Protein AF-A0A957FW37-F1 (afdb_monomer_lite)

Sequence (171 aa):
MKTARKPKNLFLFFSVTLPLLWLIRLSNSARNYPEANYPVYSGAFAAEPEVPVNNLTVASYNIRYAQQIETAIAELQMLLAHEGLDILLLQEMTEPGAEQIARALDFNYVYFPAAVEPRHNQDFGNAVLSRWPISDSQKLILPHKSLNSRMIRIATRATLAVDSRAIVVYS

Foldseek 3Di:
DDDDDDDPDPDPDPDPPVVVVVVVLVLQAWAFDPDWPPDKDWDQQADDDPDADPDAAEEEDECQLLPCLVVVLVVVVVCCVPVNHFKYKYAFYFRVSQVSSLNSNSWIKMDDFGTQGNPVRTGGAIMMTGNFDKDPWIWAWDPDADPRRSTTHTKIWIWGCRPPDTDIDID

Radius of gyration: 24.16 Å; chains: 1; bounding box: 41×32×104 Å

Structure (mmCIF, N/CA/C/O backbone):
data_AF-A0A957FW37-F1
#
_entry.id   AF-A0A957FW37-F1
#
loop_
_atom_site.group_PDB
_atom_site.id
_atom_site.type_symbol
_atom_site.label_atom_id
_atom_site.label_alt_id
_atom_site.label_comp_id
_atom_site.label_asym_id
_atom_site.label_entity_id
_atom_site.label_seq_id
_atom_site.pdbx_PDB_ins_code
_atom_site.Cartn_x
_atom_site.Cartn_y
_atom_site.Cartn_z
_atom_site.occupancy
_atom_site.B_iso_or_equiv
_atom_site.auth_seq_id
_atom_site.auth_comp_id
_atom_site.auth_asym_id
_atom_site.auth_atom_id
_atom_site.pdbx_PDB_model_num
ATOM 1 N N . MET A 1 1 ? 21.070 0.799 -82.429 1.00 46.38 1 MET A N 1
ATOM 2 C CA . MET A 1 1 ? 22.076 1.042 -81.371 1.00 46.38 1 MET A CA 1
ATOM 3 C C . MET A 1 1 ? 21.319 1.285 -80.066 1.00 46.38 1 MET A C 1
ATOM 5 O O . MET A 1 1 ? 20.559 2.238 -79.994 1.00 46.38 1 MET A O 1
ATOM 9 N N . LYS A 1 2 ? 21.374 0.328 -79.129 1.00 48.47 2 LYS A N 1
ATOM 10 C CA . LYS A 1 2 ? 20.580 0.277 -77.884 1.00 48.47 2 LYS A CA 1
ATOM 11 C C . LYS A 1 2 ? 21.263 1.079 -76.773 1.00 48.47 2 LYS A C 1
ATOM 13 O O . LYS A 1 2 ? 22.430 0.818 -76.511 1.00 48.47 2 LYS A O 1
ATOM 18 N N . THR A 1 3 ? 20.516 1.886 -76.024 1.00 46.28 3 THR A N 1
ATOM 19 C CA . THR A 1 3 ? 20.885 2.271 -74.649 1.00 46.28 3 THR A CA 1
ATOM 20 C C . THR A 1 3 ? 19.635 2.322 -73.767 1.00 46.28 3 THR A C 1
ATOM 22 O O . THR A 1 3 ? 18.912 3.309 -73.702 1.00 46.28 3 THR A O 1
ATOM 25 N N . ALA A 1 4 ? 19.363 1.203 -73.089 1.00 49.78 4 ALA A N 1
ATOM 26 C CA . ALA A 1 4 ? 18.329 1.089 -72.067 1.00 49.78 4 ALA A CA 1
ATOM 27 C C . ALA A 1 4 ? 18.835 1.680 -70.740 1.00 49.78 4 ALA A C 1
ATOM 29 O O . ALA A 1 4 ? 19.879 1.275 -70.223 1.00 49.78 4 ALA A O 1
ATOM 30 N N . ARG A 1 5 ? 18.091 2.635 -70.175 1.00 50.50 5 ARG A N 1
ATOM 31 C CA . ARG A 1 5 ? 18.361 3.244 -68.865 1.00 50.50 5 ARG A CA 1
ATOM 32 C C . ARG A 1 5 ? 17.780 2.331 -67.775 1.00 50.50 5 ARG A C 1
ATOM 34 O O . ARG A 1 5 ? 16.565 2.217 -67.655 1.00 50.50 5 ARG A O 1
ATOM 41 N N . LYS A 1 6 ? 18.632 1.660 -66.991 1.00 53.09 6 LYS A N 1
ATOM 42 C CA . LYS A 1 6 ? 18.208 0.931 -65.778 1.00 53.09 6 LYS A CA 1
ATOM 43 C C . LYS A 1 6 ? 17.749 1.934 -64.705 1.00 53.09 6 LYS A C 1
ATOM 45 O O . LYS A 1 6 ? 18.521 2.853 -64.417 1.00 53.09 6 LYS A O 1
ATOM 50 N N . PRO A 1 7 ? 16.586 1.754 -64.053 1.00 48.00 7 PRO A N 1
ATOM 51 C CA . PRO A 1 7 ? 16.293 2.476 -62.823 1.00 48.00 7 PRO A CA 1
ATOM 52 C C . PRO A 1 7 ? 17.191 1.933 -61.703 1.00 48.00 7 PRO A C 1
ATOM 54 O O . PRO A 1 7 ? 17.192 0.738 -61.407 1.00 48.00 7 PRO A O 1
ATOM 57 N N . LYS A 1 8 ? 18.004 2.813 -61.111 1.00 54.00 8 LYS A N 1
ATOM 58 C CA . LYS A 1 8 ? 18.796 2.514 -59.915 1.00 54.00 8 LYS A CA 1
ATOM 59 C C . LYS A 1 8 ? 17.899 2.701 -58.688 1.00 54.00 8 LYS A C 1
ATOM 61 O O . LYS A 1 8 ? 17.453 3.807 -58.423 1.00 54.00 8 LYS A O 1
ATOM 66 N N . ASN A 1 9 ? 17.687 1.604 -57.966 1.00 50.44 9 ASN A N 1
ATOM 67 C CA . ASN A 1 9 ? 17.493 1.533 -56.516 1.00 50.44 9 ASN A CA 1
ATOM 68 C C . ASN A 1 9 ? 16.408 2.445 -55.908 1.00 50.44 9 ASN A C 1
ATOM 70 O O . ASN A 1 9 ? 16.723 3.472 -55.318 1.00 50.44 9 ASN A O 1
ATOM 74 N N . LEU A 1 10 ? 15.145 2.002 -55.942 1.00 47.81 10 LEU A N 1
ATOM 75 C CA . LEU A 1 10 ? 14.058 2.559 -55.112 1.00 47.81 10 LEU A CA 1
ATOM 76 C C . LEU A 1 10 ? 13.596 1.590 -53.999 1.00 47.81 10 LEU A C 1
ATOM 78 O O . LEU A 1 10 ? 12.519 1.739 -53.442 1.00 47.81 10 LEU A O 1
ATOM 82 N N . PHE A 1 11 ? 14.402 0.583 -53.649 1.00 47.56 11 PHE A N 1
ATOM 83 C CA . PHE A 1 11 ? 14.025 -0.462 -52.6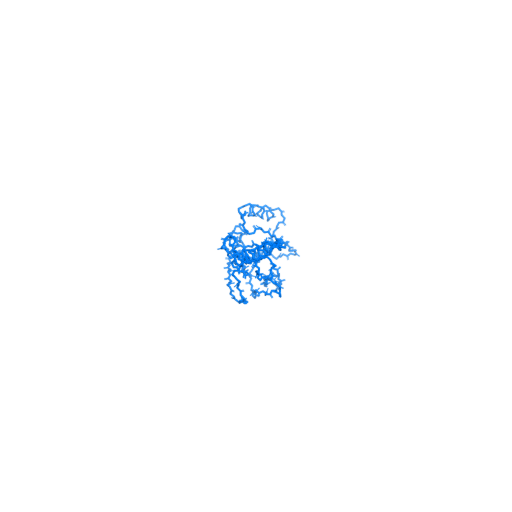82 1.00 47.56 11 PHE A CA 1
ATOM 84 C C . PHE A 1 11 ? 14.950 -0.539 -51.461 1.00 47.56 11 PHE A C 1
ATOM 86 O O . PHE A 1 11 ? 15.235 -1.621 -50.961 1.00 47.56 11 PHE A O 1
ATOM 93 N N . LEU A 1 12 ? 15.440 0.599 -50.959 1.00 48.03 12 LEU A N 1
ATOM 94 C CA . LEU A 1 12 ? 16.330 0.593 -49.791 1.00 48.03 12 LEU A CA 1
ATOM 95 C C . LEU A 1 12 ? 16.028 1.687 -48.757 1.00 48.03 12 LEU A C 1
ATOM 97 O O . LEU A 1 12 ? 16.941 2.273 -48.195 1.00 48.03 12 LEU A O 1
ATOM 101 N N . PHE A 1 13 ? 14.750 1.968 -48.487 1.00 42.50 13 PHE A N 1
ATOM 102 C CA . PHE A 1 13 ? 14.368 2.856 -47.374 1.00 42.50 13 PHE A CA 1
ATOM 103 C C . PHE A 1 13 ? 13.407 2.237 -46.348 1.00 42.50 13 PHE A C 1
ATOM 105 O O . PHE A 1 13 ? 13.068 2.894 -45.370 1.00 42.50 13 PHE A O 1
ATOM 112 N N . PHE A 1 14 ? 13.023 0.964 -46.495 1.00 46.47 14 PHE A N 1
ATOM 113 C CA . PHE A 1 14 ? 12.082 0.311 -45.571 1.00 46.47 14 PHE A CA 1
ATOM 114 C C . PHE A 1 14 ? 12.701 -0.693 -44.583 1.00 46.47 14 PHE A C 1
ATOM 116 O O . PHE A 1 14 ? 11.972 -1.250 -43.769 1.00 46.47 14 PHE A O 1
ATOM 123 N N . SER A 1 15 ? 14.019 -0.935 -44.599 1.00 52.00 15 SER A N 1
ATOM 124 C CA . SER A 1 15 ? 14.609 -2.042 -43.818 1.00 52.00 15 SER A CA 1
ATOM 125 C C . SER A 1 15 ? 15.289 -1.657 -42.495 1.00 52.00 15 SER A C 1
ATOM 127 O O . SER A 1 15 ? 15.656 -2.553 -41.741 1.00 52.00 15 SER A O 1
ATOM 129 N N . VAL A 1 16 ? 15.437 -0.366 -42.166 1.00 49.44 16 VAL A N 1
ATOM 130 C CA . VAL A 1 16 ? 16.186 0.072 -40.961 1.00 49.44 16 VAL A CA 1
ATOM 131 C C . VAL A 1 16 ? 15.303 0.732 -39.887 1.00 49.44 16 VAL A C 1
ATOM 133 O O . VAL A 1 16 ? 15.701 0.820 -38.729 1.00 49.44 16 VAL A O 1
ATOM 136 N N . THR A 1 17 ? 14.064 1.122 -40.199 1.00 52.50 17 THR A N 1
ATOM 137 C CA . THR A 1 17 ? 13.157 1.763 -39.222 1.00 52.50 17 THR A CA 1
ATOM 138 C C . THR A 1 17 ? 12.491 0.768 -38.263 1.00 52.50 17 THR A C 1
ATOM 140 O O . THR A 1 17 ? 12.336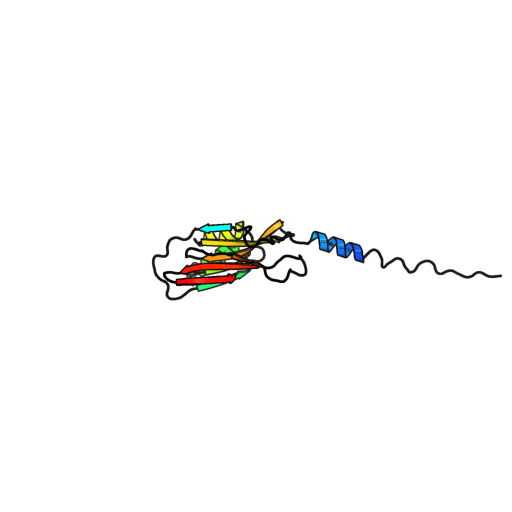 1.060 -37.077 1.00 52.50 17 THR A O 1
ATOM 143 N N . LEU A 1 18 ? 12.152 -0.435 -38.739 1.00 53.03 18 LEU A N 1
ATOM 144 C CA . LEU A 1 18 ? 11.554 -1.500 -37.925 1.00 53.03 18 LEU A CA 1
ATOM 145 C C . LEU A 1 18 ? 12.448 -2.006 -36.766 1.00 53.03 18 LEU A C 1
ATOM 147 O O . LEU A 1 18 ? 11.927 -2.145 -35.657 1.00 53.03 18 LEU A O 1
ATOM 151 N N . PRO A 1 19 ? 13.763 -2.263 -36.949 1.00 54.47 19 PRO A N 1
ATOM 152 C CA . PRO A 1 19 ? 14.612 -2.746 -35.855 1.00 54.47 19 PRO A CA 1
ATOM 153 C C . PRO A 1 19 ? 14.872 -1.687 -34.773 1.00 54.47 19 PRO A C 1
ATOM 155 O O . PRO A 1 19 ? 14.982 -2.037 -33.598 1.00 54.47 19 PRO A O 1
ATOM 158 N N . LEU A 1 20 ? 14.900 -0.394 -35.121 1.00 53.09 20 LEU A N 1
ATOM 159 C CA . LEU A 1 20 ? 15.134 0.684 -34.151 1.00 53.09 20 LEU A CA 1
ATOM 160 C C . LEU A 1 20 ? 13.956 0.846 -33.172 1.00 53.09 20 LEU A C 1
ATOM 162 O O . LEU A 1 20 ? 14.161 0.988 -31.969 1.00 53.09 20 LEU A O 1
ATOM 166 N N . LEU A 1 21 ? 12.717 0.730 -33.663 1.00 54.34 21 LEU A N 1
ATOM 167 C CA . LEU A 1 21 ? 11.515 0.708 -32.818 1.00 54.34 21 LEU A CA 1
ATOM 168 C C . LEU A 1 21 ? 11.461 -0.527 -31.902 1.00 54.34 21 LEU A C 1
ATOM 170 O O . LEU A 1 21 ? 10.919 -0.447 -30.799 1.00 54.34 21 LEU A O 1
ATOM 174 N N . TRP A 1 22 ? 12.037 -1.654 -32.331 1.00 53.44 22 TRP A N 1
ATOM 175 C CA . TRP A 1 22 ? 12.133 -2.880 -31.532 1.00 53.44 22 TRP A CA 1
ATOM 176 C C . TRP A 1 22 ? 13.152 -2.759 -30.390 1.00 53.44 22 TRP A C 1
ATOM 178 O O . TRP A 1 22 ? 12.867 -3.166 -29.264 1.00 53.44 22 TRP A O 1
ATOM 188 N N . LEU A 1 23 ? 14.304 -2.129 -30.642 1.00 54.81 23 LEU A N 1
ATOM 189 C CA . LEU A 1 23 ? 15.329 -1.880 -29.621 1.00 54.81 23 LEU A CA 1
ATOM 190 C C . LEU A 1 23 ? 14.845 -0.904 -28.533 1.00 54.81 23 LEU A C 1
ATOM 192 O O . LEU A 1 23 ? 15.071 -1.156 -27.351 1.00 54.81 23 LEU A O 1
ATOM 196 N N . ILE A 1 24 ? 14.088 0.138 -28.902 1.00 56.00 24 ILE A N 1
ATOM 197 C CA . ILE A 1 24 ? 13.488 1.096 -27.946 1.00 56.00 24 ILE A CA 1
ATOM 198 C C . ILE A 1 24 ? 12.438 0.423 -27.036 1.00 56.00 24 ILE A C 1
ATOM 200 O O . ILE A 1 24 ? 12.227 0.843 -25.896 1.00 56.00 24 ILE A O 1
ATOM 204 N N . ARG A 1 25 ? 11.767 -0.640 -27.506 1.00 52.88 25 ARG A N 1
ATOM 205 C CA . ARG A 1 25 ? 10.801 -1.403 -26.691 1.00 52.88 25 ARG A CA 1
ATOM 206 C C . ARG A 1 25 ? 11.481 -2.292 -25.646 1.00 52.88 25 ARG A C 1
ATOM 208 O O . ARG A 1 25 ? 10.923 -2.487 -24.567 1.00 52.88 25 ARG A O 1
ATOM 215 N N . LEU A 1 26 ? 12.671 -2.814 -25.942 1.00 56.44 26 LEU A N 1
ATOM 216 C CA . LEU A 1 26 ? 13.430 -3.652 -25.008 1.00 56.44 26 LEU A CA 1
ATOM 217 C C . LEU A 1 26 ? 14.005 -2.832 -23.844 1.00 56.44 26 LEU A C 1
ATOM 219 O O . LEU A 1 26 ? 13.970 -3.297 -22.709 1.00 56.44 26 LEU A O 1
ATOM 223 N N . SER A 1 27 ? 14.438 -1.591 -24.090 1.00 58.53 27 SER A N 1
ATOM 224 C CA . SER A 1 27 ? 15.006 -0.709 -23.057 1.00 58.53 27 SER A CA 1
ATOM 225 C C . SER A 1 27 ? 13.986 -0.137 -22.060 1.00 58.53 27 SER A C 1
ATOM 227 O O . SER A 1 27 ? 14.386 0.453 -21.067 1.00 58.53 27 SER A O 1
ATOM 229 N N . ASN A 1 28 ? 12.681 -0.293 -22.309 1.00 74.94 28 ASN A N 1
ATOM 230 C CA . ASN A 1 28 ? 11.594 0.222 -21.459 1.00 74.94 28 ASN A CA 1
ATOM 231 C C . ASN A 1 28 ? 10.773 -0.892 -20.778 1.00 74.94 28 ASN A C 1
ATOM 233 O O . ASN A 1 28 ? 9.653 -0.658 -20.319 1.00 74.94 28 ASN A O 1
ATOM 237 N N . SER A 1 29 ? 11.294 -2.122 -20.747 1.00 86.62 29 SER A N 1
ATOM 238 C CA . SER A 1 29 ? 10.613 -3.256 -20.115 1.00 86.62 29 SER A CA 1
ATOM 239 C C . SER A 1 29 ? 10.908 -3.322 -18.614 1.00 86.62 29 SER A C 1
ATOM 241 O O . SER A 1 29 ? 12.060 -3.239 -18.200 1.00 86.62 29 SER A O 1
ATOM 243 N N . ALA A 1 30 ? 9.867 -3.501 -17.801 1.00 92.44 30 ALA A N 1
ATOM 244 C CA . ALA A 1 30 ? 9.985 -3.656 -16.354 1.00 92.44 30 ALA A CA 1
ATOM 245 C C . ALA A 1 30 ? 10.551 -5.034 -15.970 1.00 92.44 30 ALA A C 1
ATOM 247 O O . ALA A 1 30 ? 10.269 -6.046 -16.628 1.00 92.44 30 ALA A O 1
ATOM 248 N N . ARG A 1 31 ? 11.289 -5.097 -14.855 1.00 95.12 31 ARG A N 1
ATOM 249 C CA . ARG A 1 31 ? 11.738 -6.365 -14.258 1.00 95.12 31 ARG A CA 1
ATOM 250 C C . ARG A 1 31 ? 10.662 -6.878 -13.303 1.00 95.12 31 ARG A C 1
ATOM 252 O O . ARG A 1 31 ? 10.542 -6.386 -12.191 1.00 95.12 31 ARG A O 1
ATOM 259 N N . ASN A 1 32 ? 9.867 -7.839 -13.761 1.00 96.38 32 ASN A N 1
ATOM 260 C CA . ASN A 1 32 ? 8.719 -8.372 -13.019 1.00 96.38 32 ASN A CA 1
ATOM 261 C C . ASN A 1 32 ? 9.119 -9.274 -11.844 1.00 96.38 32 ASN A C 1
ATOM 263 O O . ASN A 1 32 ? 10.087 -10.022 -11.969 1.00 96.38 32 ASN A O 1
ATOM 267 N N . TYR A 1 33 ? 8.302 -9.273 -10.787 1.00 97.19 33 TYR A N 1
ATOM 268 C CA . TYR A 1 33 ? 8.337 -10.237 -9.682 1.00 97.19 33 TYR A CA 1
ATOM 269 C C . TYR A 1 33 ? 7.194 -11.258 -9.837 1.00 97.19 33 TYR A C 1
ATOM 271 O O . TYR A 1 33 ? 6.079 -10.999 -9.377 1.00 97.19 33 TYR A O 1
ATOM 279 N N . PRO A 1 34 ? 7.401 -12.380 -10.553 1.00 94.75 34 PRO A N 1
ATOM 280 C CA . PRO A 1 34 ? 6.346 -13.359 -10.823 1.00 94.75 34 PRO A CA 1
ATOM 281 C C . PRO A 1 34 ? 5.971 -14.222 -9.609 1.00 94.75 34 PRO A C 1
ATOM 283 O O . PRO A 1 34 ? 5.003 -14.976 -9.680 1.00 94.75 34 PRO A O 1
ATOM 286 N N . GLU A 1 35 ? 6.728 -14.160 -8.518 1.00 95.31 35 GLU A N 1
ATOM 287 C CA . GLU A 1 35 ? 6.458 -14.912 -7.302 1.00 95.31 35 GLU A CA 1
ATOM 288 C C . GLU A 1 35 ? 5.357 -14.232 -6.473 1.00 95.31 35 GLU A C 1
ATOM 290 O O . GLU A 1 35 ? 5.455 -13.064 -6.093 1.00 95.31 35 GLU A O 1
ATOM 295 N N . ALA A 1 36 ? 4.309 -14.982 -6.126 1.00 91.62 36 ALA A N 1
ATOM 296 C CA . ALA A 1 36 ? 3.199 -14.466 -5.317 1.00 91.62 36 ALA A CA 1
ATOM 297 C C . ALA A 1 36 ? 3.597 -14.141 -3.861 1.00 91.62 36 ALA A C 1
ATOM 299 O O . ALA A 1 36 ? 2.936 -13.356 -3.191 1.00 91.62 36 ALA A O 1
ATOM 300 N N . ASN A 1 37 ? 4.698 -14.711 -3.368 1.00 90.44 37 ASN A N 1
ATOM 301 C CA . ASN A 1 37 ? 5.103 -14.567 -1.968 1.00 90.44 37 ASN A CA 1
ATOM 302 C C . ASN A 1 37 ? 6.335 -13.665 -1.787 1.00 90.44 37 ASN A C 1
ATOM 304 O O . ASN A 1 37 ? 6.838 -13.551 -0.673 1.00 90.44 37 ASN A O 1
ATOM 308 N N . TYR A 1 38 ? 6.856 -13.057 -2.862 1.00 91.50 38 TYR A N 1
ATOM 309 C CA . TYR A 1 38 ? 8.083 -12.262 -2.797 1.00 91.50 38 TYR A CA 1
ATOM 310 C C . TYR A 1 38 ? 8.171 -11.190 -3.902 1.00 91.50 38 TYR A C 1
ATOM 312 O O . TYR A 1 38 ? 7.707 -11.423 -5.017 1.00 91.50 38 TYR A O 1
ATOM 320 N N . PRO A 1 39 ? 8.783 -10.022 -3.640 1.00 96.56 39 PRO A N 1
ATOM 321 C CA . PRO A 1 39 ? 9.096 -9.506 -2.311 1.00 96.56 39 PRO A CA 1
ATOM 322 C C . PRO A 1 39 ? 7.821 -9.002 -1.622 1.00 96.56 39 PRO A C 1
ATOM 324 O O . PRO A 1 39 ? 6.782 -8.813 -2.267 1.00 96.56 39 PRO A O 1
ATOM 327 N N . VAL A 1 40 ? 7.913 -8.851 -0.306 1.00 97.94 40 VAL A N 1
ATOM 328 C CA . VAL A 1 40 ? 6.872 -8.330 0.579 1.00 97.94 40 VAL A CA 1
ATOM 329 C C . VAL A 1 40 ? 7.543 -7.451 1.620 1.00 97.94 40 VAL A C 1
ATOM 331 O O . VAL A 1 40 ? 8.608 -7.796 2.132 1.00 97.94 40 VAL A O 1
ATOM 334 N N . TYR A 1 41 ? 6.909 -6.327 1.919 1.00 98.50 41 TYR A N 1
ATOM 335 C CA . TYR A 1 41 ? 7.373 -5.367 2.909 1.00 98.50 41 TYR A CA 1
ATOM 336 C C . TYR A 1 41 ? 6.216 -5.034 3.832 1.00 98.50 41 TYR A C 1
ATOM 338 O O . TYR A 1 41 ? 5.072 -4.932 3.386 1.00 98.50 41 TYR A O 1
ATOM 346 N N . SER A 1 42 ? 6.490 -4.905 5.121 1.00 98.44 42 SER A N 1
ATOM 347 C CA . SER A 1 42 ? 5.455 -4.648 6.113 1.00 98.44 42 SER A CA 1
ATOM 348 C C . SER A 1 42 ? 6.036 -3.991 7.348 1.00 98.44 42 SER A C 1
ATOM 350 O O . SER A 1 42 ? 7.186 -4.244 7.705 1.00 98.44 42 SER A O 1
ATOM 352 N N . GLY A 1 43 ? 5.202 -3.235 8.048 1.00 98.19 43 GLY A N 1
ATOM 353 C CA . GLY A 1 43 ? 5.535 -2.634 9.330 1.00 98.19 43 GLY A CA 1
ATOM 354 C C . GLY A 1 43 ? 4.297 -2.496 10.199 1.00 98.19 43 GLY A C 1
ATOM 355 O O . GLY A 1 43 ? 3.175 -2.423 9.693 1.00 98.19 43 GLY A O 1
ATOM 356 N N . ALA A 1 44 ? 4.517 -2.476 11.509 1.00 97.69 44 ALA A N 1
ATOM 357 C CA . ALA A 1 44 ? 3.476 -2.258 12.497 1.00 97.69 44 ALA A CA 1
ATOM 358 C C . ALA A 1 44 ? 3.788 -0.976 13.275 1.00 97.69 44 ALA A C 1
ATOM 360 O O . ALA A 1 44 ? 4.684 -0.973 14.119 1.00 97.69 44 ALA A O 1
ATOM 361 N N . PHE A 1 45 ? 3.102 0.115 12.931 1.00 97.69 45 PHE A N 1
ATOM 362 C CA . PHE A 1 45 ? 3.272 1.421 13.576 1.00 97.69 45 PHE A CA 1
ATOM 363 C C . PHE A 1 45 ? 2.043 1.842 14.383 1.00 97.69 45 PHE A C 1
ATOM 365 O O . PHE A 1 45 ? 2.154 2.735 15.215 1.00 97.69 45 PHE A O 1
ATOM 372 N N . ALA A 1 46 ? 0.894 1.196 14.169 1.00 95.44 46 ALA A N 1
ATOM 373 C CA . ALA A 1 46 ? -0.325 1.552 14.874 1.00 95.44 46 ALA A CA 1
ATOM 374 C C . ALA A 1 46 ? -0.308 1.054 16.320 1.00 95.44 46 ALA A C 1
ATOM 376 O O . ALA A 1 46 ? 0.083 -0.083 16.600 1.00 95.44 46 ALA A O 1
ATOM 377 N N . ALA A 1 47 ? -0.798 1.899 17.224 1.00 89.62 47 ALA A N 1
ATOM 378 C CA . ALA A 1 47 ? -1.185 1.478 18.562 1.00 89.62 47 ALA A CA 1
ATOM 379 C C . ALA A 1 47 ? -2.472 0.640 18.514 1.00 89.62 47 ALA A C 1
ATOM 381 O O . ALA A 1 47 ? -3.257 0.726 17.567 1.00 89.62 47 ALA A O 1
ATOM 382 N N . GLU A 1 48 ? -2.700 -0.163 19.552 1.00 80.06 48 GLU A N 1
ATOM 383 C CA . GLU A 1 48 ? -3.933 -0.935 19.680 1.00 80.06 48 GLU A CA 1
ATOM 384 C C . GLU A 1 48 ? -5.135 0.022 19.824 1.00 80.06 48 GLU A C 1
ATOM 386 O O . GLU A 1 48 ? -5.110 0.898 20.693 1.00 80.06 48 GLU A O 1
ATOM 391 N N . PRO A 1 49 ? -6.171 -0.075 18.969 1.00 79.62 49 PRO A N 1
ATOM 392 C CA . PRO A 1 49 ? -7.305 0.842 19.035 1.00 79.62 49 PRO A CA 1
ATOM 393 C C . PRO A 1 49 ? -8.094 0.673 20.338 1.00 79.62 49 PRO A C 1
ATOM 395 O O . PRO A 1 49 ? -8.570 -0.415 20.647 1.00 79.62 49 PRO A O 1
ATOM 398 N N . GLU A 1 50 ? -8.266 1.762 21.090 1.00 76.44 50 GLU A N 1
ATOM 399 C CA . GLU A 1 50 ? -8.924 1.725 22.406 1.00 76.44 50 GLU A CA 1
ATOM 400 C C . GLU A 1 50 ? -10.457 1.653 22.333 1.00 76.44 50 GLU A C 1
ATOM 402 O O . GLU A 1 50 ? -11.106 1.173 23.263 1.00 76.44 50 GLU A O 1
ATOM 407 N N . VAL A 1 51 ? -11.054 2.153 21.245 1.00 83.25 51 VAL A N 1
ATOM 408 C CA . VAL A 1 51 ? -12.508 2.315 21.121 1.00 83.25 51 VAL A CA 1
ATOM 409 C C . VAL A 1 51 ? -13.016 1.598 19.870 1.00 83.25 51 VAL A C 1
ATOM 411 O O . VAL A 1 51 ? -12.532 1.903 18.777 1.00 83.25 51 VAL A O 1
ATOM 414 N N . PRO A 1 52 ? -14.021 0.710 20.004 1.00 87.31 52 PRO A N 1
ATOM 415 C CA . PRO A 1 52 ? -14.660 0.071 18.862 1.00 87.31 52 PRO A CA 1
ATOM 416 C C . PRO A 1 52 ? -15.278 1.080 17.893 1.00 87.31 52 PRO A C 1
ATOM 418 O O . PRO A 1 52 ? -15.896 2.066 18.312 1.00 87.31 52 PRO A O 1
ATOM 421 N N . VAL A 1 53 ? -15.171 0.804 16.595 1.00 89.00 53 VAL A N 1
ATOM 422 C CA . VAL A 1 53 ? -15.686 1.683 15.539 1.00 89.00 53 VAL A CA 1
ATOM 423 C C . VAL A 1 53 ? -17.010 1.164 14.978 1.00 89.00 53 VAL A C 1
ATOM 425 O O . VAL A 1 53 ? -17.189 -0.020 14.694 1.00 89.00 53 VAL A O 1
ATOM 428 N N . ASN A 1 54 ? -17.967 2.073 14.785 1.00 89.38 54 ASN A N 1
ATOM 429 C CA . ASN A 1 54 ? -19.266 1.738 14.184 1.00 89.38 54 ASN A CA 1
ATOM 430 C C . ASN A 1 54 ? -19.286 1.936 12.662 1.00 89.38 54 ASN A C 1
ATOM 432 O O . ASN A 1 54 ? -20.092 1.313 11.975 1.00 89.38 54 ASN A O 1
ATOM 436 N N . ASN A 1 55 ? -18.394 2.785 12.151 1.00 92.38 55 ASN A N 1
ATOM 437 C CA . ASN A 1 55 ? -18.223 3.109 10.739 1.00 92.38 55 ASN A CA 1
ATOM 438 C C . ASN A 1 55 ? -16.737 3.010 10.391 1.00 92.38 55 ASN A C 1
ATOM 440 O O . ASN A 1 55 ? -15.898 3.168 11.273 1.00 92.38 55 ASN A O 1
ATOM 444 N N . LEU A 1 56 ? -16.432 2.769 9.117 1.00 93.94 56 LEU A N 1
ATOM 445 C CA . LEU A 1 56 ? -15.063 2.736 8.612 1.00 93.94 56 LEU A CA 1
ATOM 446 C C . LEU A 1 56 ? -14.881 3.792 7.535 1.00 93.94 56 LEU A C 1
ATOM 448 O O . LEU A 1 56 ? -15.603 3.775 6.534 1.00 93.94 56 LEU A O 1
ATOM 452 N N . THR A 1 57 ? -13.880 4.648 7.709 1.00 95.88 57 THR A N 1
ATOM 453 C CA . THR A 1 57 ? -13.453 5.585 6.669 1.00 95.88 57 THR A CA 1
ATOM 454 C C . THR A 1 57 ? -12.327 4.967 5.846 1.00 95.88 57 THR A C 1
ATOM 456 O O . THR A 1 57 ? -11.205 4.777 6.320 1.00 95.88 57 THR A O 1
ATOM 459 N N . VAL A 1 58 ? -12.627 4.646 4.586 1.00 97.31 58 VAL A N 1
ATOM 460 C CA . VAL A 1 58 ? -11.688 4.005 3.656 1.00 97.31 58 VAL A CA 1
ATOM 461 C C . VAL A 1 58 ? -11.356 4.954 2.514 1.00 97.31 58 VAL A C 1
ATOM 463 O O . VAL A 1 58 ? -12.260 5.446 1.838 1.00 97.31 58 VAL A O 1
ATOM 466 N N . ALA A 1 59 ? -10.067 5.161 2.253 1.00 97.50 59 ALA A N 1
ATOM 467 C CA . ALA A 1 59 ? -9.592 5.919 1.100 1.00 97.50 59 ALA A CA 1
ATOM 468 C C . ALA A 1 59 ? -8.786 5.028 0.148 1.00 97.50 59 ALA A C 1
ATOM 470 O O . ALA A 1 59 ? -8.043 4.147 0.578 1.00 97.50 59 ALA A O 1
ATOM 471 N N . SER A 1 60 ? -8.904 5.287 -1.155 1.00 97.75 60 SER A N 1
ATOM 472 C CA . SER A 1 60 ? -8.011 4.733 -2.174 1.00 97.75 60 SER A CA 1
ATOM 473 C C . SER A 1 60 ? -7.312 5.873 -2.892 1.00 97.75 60 SER A C 1
ATOM 475 O O . SER A 1 60 ? -7.978 6.805 -3.344 1.00 97.75 60 SER A O 1
ATOM 477 N N . TYR A 1 61 ? -5.990 5.796 -3.016 1.00 97.19 61 TYR A N 1
ATOM 478 C CA . TYR A 1 61 ? -5.195 6.872 -3.591 1.00 97.19 61 TYR A CA 1
ATOM 479 C C . TYR A 1 61 ? -4.039 6.333 -4.438 1.00 97.19 61 TYR A C 1
ATOM 481 O O . TYR A 1 61 ? -3.141 5.642 -3.959 1.00 97.19 61 TYR A O 1
ATOM 489 N N . ASN A 1 62 ? -4.048 6.697 -5.717 1.00 97.12 62 ASN A N 1
ATOM 490 C CA . ASN A 1 62 ? -2.912 6.523 -6.608 1.00 97.12 62 ASN A CA 1
ATOM 491 C C . ASN A 1 62 ? -1.988 7.748 -6.492 1.00 97.12 62 ASN A C 1
ATOM 493 O O . ASN A 1 62 ? -2.361 8.837 -6.927 1.00 97.12 62 ASN A O 1
ATOM 497 N N . ILE A 1 63 ? -0.785 7.565 -5.934 1.00 92.75 63 ILE A N 1
ATOM 498 C CA . ILE A 1 63 ? 0.172 8.655 -5.635 1.00 92.75 63 ILE A CA 1
ATOM 499 C C . ILE A 1 63 ? 1.203 8.824 -6.772 1.00 92.75 63 ILE A C 1
ATOM 501 O O . ILE A 1 63 ? 2.259 9.431 -6.603 1.00 92.75 63 ILE A O 1
ATOM 505 N N . ARG A 1 64 ? 0.903 8.307 -7.973 1.00 91.44 64 ARG A N 1
ATOM 506 C CA . ARG A 1 64 ? 1.687 8.519 -9.200 1.00 91.44 64 ARG A CA 1
ATOM 507 C C . ARG A 1 64 ? 3.189 8.277 -8.985 1.00 91.44 64 ARG A C 1
ATOM 509 O O . ARG A 1 64 ? 3.991 9.212 -8.973 1.00 91.44 64 ARG A O 1
ATOM 516 N N . TYR A 1 65 ? 3.579 7.012 -8.858 1.00 86.69 65 TYR A N 1
ATOM 517 C CA . TYR A 1 65 ? 4.970 6.573 -8.653 1.00 86.69 65 TYR A CA 1
ATOM 518 C C . TYR A 1 65 ? 5.624 7.121 -7.374 1.00 86.69 65 TYR A C 1
ATOM 520 O O . TYR A 1 65 ? 6.842 7.284 -7.349 1.00 86.69 65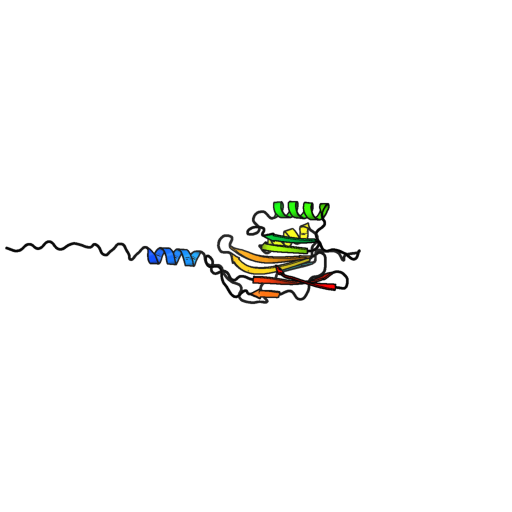 TYR A O 1
ATOM 528 N N . ALA A 1 66 ? 4.845 7.446 -6.335 1.00 89.81 66 ALA A N 1
ATOM 529 C CA . ALA A 1 66 ? 5.371 8.019 -5.092 1.00 89.81 66 ALA A CA 1
ATOM 530 C C . ALA A 1 66 ? 6.238 9.283 -5.320 1.00 89.81 66 ALA A C 1
ATOM 532 O O . ALA A 1 66 ? 7.205 9.529 -4.603 1.00 89.81 66 ALA A O 1
ATOM 533 N N . GLN A 1 67 ? 5.925 10.100 -6.333 1.00 91.62 67 GLN A N 1
ATOM 534 C CA . GLN A 1 67 ? 6.774 11.246 -6.696 1.00 91.62 67 GLN A CA 1
ATOM 535 C C . GLN A 1 67 ? 6.655 12.433 -5.731 1.00 91.62 67 GLN A C 1
ATOM 537 O O . GLN A 1 67 ? 7.564 13.258 -5.665 1.00 91.62 67 GLN A O 1
ATOM 542 N N . GLN A 1 68 ? 5.537 12.545 -5.009 1.00 94.94 68 GLN A N 1
ATOM 543 C CA . GLN A 1 68 ? 5.244 13.656 -4.096 1.00 94.94 68 GLN A CA 1
ATOM 544 C C . GLN A 1 68 ? 4.782 13.143 -2.725 1.00 94.94 68 GLN A C 1
ATOM 546 O O . GLN A 1 68 ? 3.719 13.523 -2.240 1.00 94.94 68 GLN A O 1
ATOM 551 N N . ILE A 1 69 ? 5.571 12.256 -2.108 1.00 96.88 69 ILE A N 1
ATOM 552 C CA . ILE A 1 69 ? 5.211 11.627 -0.825 1.00 96.88 69 ILE A CA 1
ATOM 553 C C . ILE A 1 69 ? 4.941 12.653 0.275 1.00 96.88 69 ILE A C 1
ATOM 555 O O . ILE A 1 69 ? 3.918 12.544 0.936 1.00 96.88 69 ILE A O 1
ATOM 559 N N . GLU A 1 70 ? 5.772 13.685 0.427 1.00 97.12 70 GLU A N 1
ATOM 560 C CA . GLU A 1 70 ? 5.566 14.706 1.468 1.00 97.12 70 GLU A CA 1
ATOM 561 C C . GLU A 1 70 ? 4.230 15.450 1.307 1.00 97.12 70 GLU A C 1
ATOM 563 O O . GLU A 1 70 ? 3.509 15.677 2.277 1.00 97.12 70 GLU A O 1
ATOM 568 N N . THR A 1 71 ? 3.858 15.788 0.068 1.00 97.06 71 THR A N 1
ATOM 569 C CA . THR A 1 71 ? 2.561 16.413 -0.227 1.00 97.06 71 THR A CA 1
ATOM 570 C C . THR A 1 71 ? 1.413 15.454 0.069 1.00 97.06 71 THR A C 1
ATOM 572 O O . THR A 1 71 ? 0.452 15.847 0.725 1.00 97.06 71 THR A O 1
ATOM 575 N N . ALA A 1 72 ? 1.531 14.189 -0.342 1.00 97.25 72 ALA A N 1
ATOM 576 C CA . ALA A 1 72 ? 0.515 13.181 -0.061 1.00 97.25 72 ALA A CA 1
ATOM 577 C C . ALA A 1 72 ? 0.352 12.927 1.447 1.00 97.25 72 ALA A C 1
ATOM 579 O O . ALA A 1 72 ? -0.772 12.801 1.922 1.00 97.25 72 ALA A O 1
ATOM 580 N N . ILE A 1 73 ? 1.447 12.902 2.215 1.00 98.25 73 ILE A N 1
ATOM 581 C CA . ILE A 1 73 ? 1.414 12.793 3.680 1.00 98.25 73 ILE A CA 1
ATOM 582 C C . ILE A 1 73 ? 0.644 13.970 4.276 1.00 98.25 73 ILE A C 1
ATOM 584 O O . ILE A 1 73 ? -0.263 13.746 5.074 1.00 98.25 73 ILE A O 1
ATOM 588 N N . ALA A 1 74 ? 0.952 15.202 3.864 1.00 97.94 74 ALA A N 1
ATOM 589 C CA . ALA A 1 74 ? 0.258 16.384 4.366 1.00 97.94 74 ALA A CA 1
ATOM 590 C C . ALA A 1 74 ? -1.254 16.331 4.072 1.00 97.94 74 ALA A C 1
ATOM 592 O O . ALA A 1 74 ? -2.068 16.603 4.954 1.00 97.94 74 ALA A O 1
ATOM 593 N N . GLU A 1 75 ? -1.647 15.929 2.860 1.00 96.06 75 GLU A N 1
ATOM 594 C CA . GLU A 1 75 ? -3.055 15.752 2.476 1.00 96.06 75 GLU A CA 1
ATOM 595 C C . GLU A 1 75 ? -3.756 14.668 3.305 1.00 96.06 75 GLU A C 1
ATOM 597 O O . GLU A 1 75 ? -4.866 14.880 3.797 1.00 96.06 75 GLU A O 1
ATOM 602 N N . LEU A 1 76 ? -3.102 13.524 3.505 1.00 97.50 76 LEU A N 1
ATOM 603 C CA . LEU A 1 76 ? -3.648 12.404 4.273 1.00 97.50 76 LEU A CA 1
ATOM 604 C C . LEU A 1 76 ? -3.747 12.718 5.769 1.00 97.50 76 LEU A C 1
ATOM 606 O O . LEU A 1 76 ? -4.716 12.312 6.405 1.00 97.50 76 LEU A O 1
ATOM 610 N N . GLN A 1 77 ? -2.799 13.470 6.330 1.00 97.94 77 GLN A N 1
ATOM 611 C CA . GLN A 1 77 ? -2.869 13.947 7.713 1.00 97.94 77 GLN A CA 1
ATOM 612 C C . GLN A 1 77 ? -4.003 14.957 7.900 1.00 97.94 77 GLN A C 1
ATOM 614 O O . GLN A 1 77 ? -4.717 14.896 8.901 1.00 97.94 77 GLN A O 1
ATOM 619 N N . MET A 1 78 ? -4.219 15.850 6.927 1.00 96.62 78 MET A N 1
ATOM 620 C CA . MET A 1 78 ? -5.387 16.732 6.941 1.00 96.62 78 MET A CA 1
ATOM 621 C C . MET A 1 78 ? -6.685 15.922 6.888 1.00 96.62 78 MET A C 1
ATOM 623 O O . MET A 1 78 ? -7.576 16.183 7.693 1.00 96.62 78 MET A O 1
ATOM 627 N N . LEU A 1 79 ? -6.783 14.921 6.008 1.00 94.75 79 LEU A N 1
ATOM 628 C CA . LEU A 1 79 ? -7.952 14.040 5.935 1.00 94.75 79 LEU A CA 1
ATOM 629 C C . LEU A 1 79 ? -8.196 13.315 7.267 1.00 94.75 79 LEU A C 1
ATOM 631 O O . LEU A 1 79 ? -9.300 13.379 7.801 1.00 94.75 79 LEU A O 1
ATOM 635 N N . LEU A 1 80 ? -7.155 12.695 7.831 1.00 94.81 80 LEU A N 1
ATOM 636 C CA . LEU A 1 80 ? -7.210 11.998 9.117 1.00 94.81 80 LEU A CA 1
ATOM 637 C C . LEU A 1 80 ? -7.704 12.921 10.244 1.00 94.81 80 LEU A C 1
ATOM 639 O O . LEU A 1 80 ? -8.528 12.502 11.050 1.00 94.81 80 LEU A O 1
ATOM 643 N N . ALA A 1 81 ? -7.235 14.171 10.287 1.00 95.44 81 ALA A N 1
ATOM 644 C CA . ALA A 1 81 ? -7.605 15.130 11.326 1.00 95.44 81 ALA A CA 1
ATOM 645 C C . ALA A 1 81 ? -9.048 15.659 11.212 1.00 95.44 81 ALA A C 1
ATOM 647 O O . ALA A 1 81 ? -9.641 15.998 12.235 1.00 95.44 81 ALA A O 1
ATOM 648 N N . HIS A 1 82 ? -9.605 15.756 9.999 1.00 94.12 82 HIS A N 1
ATOM 649 C CA . HIS A 1 82 ? -10.930 16.355 9.771 1.00 94.12 82 HIS A CA 1
ATOM 650 C C . HIS A 1 82 ? -12.049 15.316 9.645 1.00 94.12 82 HIS A C 1
ATOM 652 O O . HIS A 1 82 ? -13.114 15.495 10.229 1.00 94.12 82 HIS A O 1
ATOM 658 N N . GLU A 1 83 ? -11.807 14.237 8.900 1.00 91.62 83 GLU A N 1
ATOM 659 C CA . GLU A 1 83 ? -12.820 13.232 8.537 1.00 91.62 83 GLU A CA 1
ATOM 660 C C . GLU A 1 83 ? -12.580 11.878 9.227 1.00 91.62 83 GLU A C 1
ATOM 662 O O . GLU A 1 83 ? -13.433 10.987 9.200 1.00 91.62 83 GLU A O 1
ATOM 667 N N . GLY A 1 84 ? -11.404 11.702 9.838 1.00 92.69 84 GLY A N 1
ATOM 668 C CA . GLY A 1 84 ? -10.895 10.388 10.205 1.00 92.69 84 GLY A CA 1
ATOM 669 C C . GLY A 1 84 ? -10.395 9.611 8.985 1.00 92.69 84 GLY A C 1
ATOM 670 O O . GLY A 1 84 ? -10.717 9.898 7.833 1.00 92.69 84 GLY A O 1
ATOM 671 N N . LEU A 1 85 ? -9.571 8.603 9.236 1.00 95.75 85 LEU A N 1
ATOM 672 C CA . LEU A 1 85 ? -9.107 7.662 8.227 1.00 95.75 85 LEU A CA 1
ATOM 673 C C . LEU A 1 85 ? -8.762 6.365 8.945 1.00 95.75 85 LEU A C 1
ATOM 675 O O . LEU A 1 85 ? -8.059 6.382 9.950 1.00 95.75 85 LEU A O 1
ATOM 679 N N . ASP A 1 86 ? -9.273 5.253 8.438 1.00 96.31 86 ASP A N 1
ATOM 680 C CA . ASP A 1 86 ? -9.168 3.952 9.096 1.00 96.31 86 ASP A CA 1
ATOM 681 C C . ASP A 1 86 ? -8.368 2.962 8.249 1.00 96.31 86 ASP A C 1
ATOM 683 O O . ASP A 1 86 ? -7.548 2.196 8.764 1.00 96.31 86 ASP A O 1
ATOM 687 N N . ILE A 1 87 ? -8.592 2.998 6.932 1.00 98.00 87 ILE A N 1
ATOM 688 C CA . ILE A 1 87 ? -7.952 2.120 5.954 1.00 98.00 87 ILE A CA 1
ATOM 689 C C . ILE A 1 87 ? -7.548 2.953 4.739 1.00 98.00 87 ILE A C 1
ATOM 691 O O . ILE A 1 87 ? -8.354 3.714 4.199 1.00 98.00 87 ILE A O 1
ATOM 695 N N . LEU A 1 88 ? -6.314 2.769 4.275 1.00 98.62 88 LEU A N 1
ATOM 696 C CA . LEU A 1 88 ? -5.785 3.446 3.097 1.00 98.62 88 LEU A CA 1
ATOM 697 C C . LEU A 1 88 ? -5.240 2.427 2.087 1.00 98.62 88 LEU A C 1
ATOM 699 O O . LEU A 1 88 ? -4.369 1.614 2.394 1.00 98.62 88 LEU A O 1
ATOM 703 N N . LEU A 1 89 ? -5.777 2.475 0.870 1.00 98.81 89 LEU A N 1
ATOM 704 C CA . LEU A 1 89 ? -5.436 1.603 -0.252 1.00 98.81 89 LEU A CA 1
ATOM 705 C C . LEU A 1 89 ? -4.593 2.406 -1.247 1.00 98.81 89 LEU A C 1
ATOM 707 O O . LEU A 1 89 ? -5.108 3.289 -1.933 1.00 98.81 89 LEU A O 1
ATOM 711 N N . LEU A 1 90 ? -3.289 2.143 -1.298 1.00 98.50 90 LEU A N 1
ATOM 712 C CA . LEU A 1 90 ? -2.357 2.919 -2.115 1.00 98.50 90 LEU A CA 1
ATOM 713 C C . LEU A 1 90 ? -1.961 2.182 -3.390 1.00 98.50 90 LEU A C 1
ATOM 715 O O . LEU A 1 90 ? -1.605 1.002 -3.335 1.00 98.50 90 LEU A O 1
ATOM 719 N N . GLN A 1 91 ? -1.949 2.903 -4.512 1.00 98.06 91 GLN A N 1
ATOM 720 C CA . GLN A 1 91 ? -1.466 2.412 -5.805 1.00 98.06 91 GLN A CA 1
ATOM 721 C C . GLN A 1 91 ? -0.288 3.238 -6.322 1.00 98.06 91 GLN A C 1
ATOM 723 O O . GLN A 1 91 ? -0.120 4.407 -5.971 1.00 98.06 91 GLN A O 1
ATOM 728 N N . GLU A 1 92 ? 0.491 2.620 -7.212 1.00 96.00 92 GLU A N 1
ATOM 729 C CA . GLU A 1 92 ? 1.700 3.209 -7.804 1.00 96.00 92 GLU A CA 1
ATOM 730 C C . GLU A 1 92 ? 2.743 3.608 -6.751 1.00 96.00 92 GLU A C 1
ATOM 732 O O . GLU A 1 92 ? 3.376 4.659 -6.838 1.00 96.00 92 GLU A O 1
ATOM 737 N N . MET A 1 93 ? 2.909 2.753 -5.744 1.00 97.25 93 MET A N 1
ATOM 738 C CA . MET A 1 93 ? 3.799 2.977 -4.612 1.00 97.25 93 MET A CA 1
ATOM 739 C C . MET A 1 93 ? 5.175 2.359 -4.804 1.00 97.25 93 MET A C 1
ATOM 741 O O . MET A 1 93 ? 5.325 1.310 -5.439 1.00 97.25 93 MET A O 1
ATOM 745 N N . THR A 1 94 ? 6.144 2.982 -4.143 1.00 97.25 94 THR A N 1
ATOM 746 C CA . THR A 1 94 ? 7.470 2.434 -3.860 1.00 97.25 94 THR A CA 1
ATOM 747 C C . THR A 1 94 ? 7.525 1.911 -2.428 1.00 97.25 94 THR A C 1
ATOM 749 O O . THR A 1 94 ? 6.710 2.307 -1.591 1.00 97.25 94 THR A O 1
ATOM 752 N N . GLU A 1 95 ? 8.489 1.038 -2.139 1.00 94.81 95 GLU A N 1
ATOM 753 C CA . GLU A 1 95 ? 8.697 0.519 -0.783 1.00 94.81 95 GLU A CA 1
ATOM 754 C C . GLU A 1 95 ? 8.948 1.635 0.251 1.00 94.81 95 GLU A C 1
ATOM 756 O O . GLU A 1 95 ? 8.162 1.715 1.201 1.00 94.81 95 GLU A O 1
ATOM 761 N N . PRO A 1 96 ? 9.883 2.588 0.039 1.00 97.06 96 PRO A N 1
ATOM 762 C CA . PRO A 1 96 ? 10.106 3.656 1.011 1.00 97.06 96 PRO A CA 1
ATOM 763 C C . PRO A 1 96 ? 8.895 4.581 1.153 1.00 97.06 96 PRO A C 1
ATOM 765 O O . PRO A 1 96 ? 8.574 5.014 2.255 1.00 97.06 96 PRO A O 1
ATOM 768 N N . GLY A 1 97 ? 8.190 4.870 0.052 1.00 97.56 97 GLY A N 1
ATOM 769 C CA . GLY A 1 97 ? 7.017 5.741 0.084 1.00 97.56 97 GLY A CA 1
ATOM 770 C C . GLY A 1 97 ? 5.861 5.141 0.888 1.00 97.56 97 GLY A C 1
ATOM 771 O O . GLY A 1 97 ? 5.173 5.863 1.608 1.00 97.56 97 GLY A O 1
ATOM 772 N N . ALA A 1 98 ? 5.650 3.823 0.792 1.00 98.19 98 ALA A N 1
ATOM 773 C CA . ALA A 1 98 ? 4.618 3.133 1.564 1.00 98.19 98 ALA A CA 1
ATOM 774 C C . ALA A 1 98 ? 4.936 3.160 3.063 1.00 98.19 98 ALA A C 1
ATOM 776 O O . ALA A 1 98 ? 4.058 3.482 3.864 1.00 98.19 98 ALA A O 1
ATOM 777 N N . GLU A 1 99 ? 6.191 2.890 3.435 1.00 98.56 99 GLU A N 1
ATOM 778 C CA . GLU A 1 99 ? 6.628 2.972 4.829 1.00 98.56 99 GLU A CA 1
ATOM 779 C C . GLU A 1 99 ? 6.523 4.402 5.380 1.00 98.56 99 GLU A C 1
ATOM 781 O O . GLU A 1 99 ? 6.029 4.591 6.490 1.00 98.56 99 GLU A O 1
ATOM 786 N N . GLN A 1 100 ? 6.950 5.411 4.612 1.00 98.50 100 GLN A N 1
ATOM 787 C CA . GLN A 1 100 ? 6.899 6.819 5.020 1.00 98.50 100 GLN A CA 1
ATOM 788 C C . GLN A 1 100 ? 5.472 7.272 5.334 1.00 98.50 100 GLN A C 1
ATOM 790 O O . GLN A 1 100 ? 5.243 7.847 6.397 1.00 98.50 100 GLN A O 1
ATOM 795 N N . ILE A 1 101 ? 4.507 6.965 4.460 1.00 98.62 101 ILE A N 1
ATOM 796 C CA . ILE A 1 101 ? 3.094 7.286 4.710 1.00 98.62 101 ILE A CA 1
ATOM 797 C C . ILE A 1 101 ? 2.577 6.517 5.927 1.00 98.62 101 ILE A C 1
ATOM 799 O O . ILE A 1 101 ? 1.938 7.109 6.793 1.00 98.62 101 ILE A O 1
ATOM 803 N N . ALA A 1 102 ? 2.872 5.217 6.026 1.00 98.62 102 ALA A N 1
ATOM 804 C CA . ALA A 1 102 ? 2.420 4.396 7.147 1.00 98.62 102 ALA A CA 1
ATOM 805 C C . ALA A 1 102 ? 2.932 4.935 8.487 1.00 98.62 102 ALA A C 1
ATOM 807 O O . ALA A 1 102 ? 2.167 5.068 9.437 1.00 98.62 102 ALA A O 1
ATOM 808 N N . ARG A 1 103 ? 4.210 5.314 8.546 1.00 98.56 103 ARG A N 1
ATOM 809 C CA . ARG A 1 103 ? 4.834 5.896 9.734 1.00 98.56 103 ARG A CA 1
ATOM 810 C C . ARG A 1 103 ? 4.271 7.277 10.066 1.00 98.56 103 ARG A C 1
ATOM 812 O O . ARG A 1 103 ? 4.082 7.573 11.233 1.00 98.56 103 ARG A O 1
ATOM 819 N N . ALA A 1 104 ? 3.999 8.117 9.067 1.00 98.31 104 ALA A N 1
ATOM 820 C CA . ALA A 1 104 ? 3.476 9.468 9.285 1.00 98.31 104 ALA A CA 1
ATOM 821 C C . ALA A 1 104 ? 2.013 9.504 9.762 1.00 98.31 104 ALA A C 1
ATOM 823 O O . ALA A 1 104 ? 1.573 10.524 10.295 1.00 98.31 104 ALA A O 1
ATOM 824 N N . LEU A 1 105 ? 1.265 8.421 9.534 1.00 97.69 105 LEU A N 1
ATOM 825 C CA . LEU A 1 105 ? -0.128 8.265 9.958 1.00 97.69 105 LEU A CA 1
ATOM 826 C C . LEU A 1 105 ? -0.289 7.342 11.177 1.00 97.69 105 LEU A C 1
ATOM 828 O O . LEU A 1 105 ? -1.416 7.152 11.620 1.00 97.69 105 LEU A O 1
ATOM 832 N N . ASP A 1 106 ? 0.800 6.755 11.689 1.00 97.75 106 ASP A N 1
ATOM 833 C CA . ASP A 1 106 ? 0.789 5.687 12.701 1.00 97.75 106 ASP A CA 1
ATOM 834 C C . ASP A 1 106 ? -0.069 4.475 12.285 1.00 97.75 106 ASP A C 1
ATOM 836 O O . ASP A 1 106 ? -0.896 3.968 13.041 1.00 97.75 106 ASP A O 1
ATOM 840 N N . PHE A 1 107 ? 0.080 4.014 11.038 1.00 98.44 107 PHE A N 1
ATOM 841 C CA . PHE A 1 107 ? -0.655 2.870 10.484 1.00 98.44 107 PHE A CA 1
ATOM 842 C C . PHE A 1 107 ? 0.255 1.652 10.322 1.00 98.44 107 PHE A C 1
ATOM 844 O O . PHE A 1 107 ? 1.425 1.747 9.958 1.00 98.44 107 PHE A O 1
ATOM 851 N N . ASN A 1 108 ? -0.309 0.463 10.503 1.00 98.62 108 ASN A N 1
ATOM 852 C CA . ASN A 1 108 ? 0.301 -0.772 10.024 1.00 98.62 108 ASN A CA 1
ATOM 853 C C . ASN A 1 108 ? 0.229 -0.812 8.500 1.00 98.62 108 ASN A C 1
ATOM 855 O O . ASN A 1 108 ? -0.714 -0.277 7.916 1.00 98.62 108 ASN A O 1
ATOM 859 N N . TYR A 1 109 ? 1.175 -1.481 7.847 1.00 98.75 109 TYR A N 1
ATOM 860 C CA . TYR A 1 109 ? 1.152 -1.603 6.395 1.00 98.75 109 TYR A CA 1
ATOM 861 C C . TYR A 1 109 ? 1.660 -2.945 5.891 1.00 98.75 109 TYR A C 1
ATOM 863 O O . TYR A 1 109 ? 2.495 -3.603 6.515 1.00 98.75 109 TYR A O 1
ATOM 871 N N . VAL A 1 110 ? 1.174 -3.312 4.709 1.00 98.75 110 VAL A N 1
ATOM 872 C CA . VAL A 1 110 ? 1.798 -4.307 3.842 1.00 98.75 110 VAL A CA 1
ATOM 873 C C . VAL A 1 110 ? 1.874 -3.760 2.422 1.00 98.75 110 VAL A C 1
ATOM 875 O O . VAL A 1 110 ? 0.920 -3.173 1.911 1.00 98.75 110 VAL A O 1
ATOM 878 N N . TYR A 1 111 ? 3.017 -3.960 1.783 1.00 98.69 111 TYR A N 1
ATOM 879 C CA . TYR A 1 111 ? 3.309 -3.557 0.419 1.00 98.69 111 TYR A CA 1
ATOM 880 C C . TYR A 1 111 ? 3.833 -4.753 -0.373 1.00 98.69 111 TYR A C 1
ATOM 882 O O . TYR A 1 111 ? 4.722 -5.488 0.069 1.00 98.69 111 TYR A O 1
ATOM 890 N N . PHE A 1 112 ? 3.291 -4.914 -1.575 1.00 98.62 112 PHE A N 1
ATOM 891 C CA . PHE A 1 112 ? 3.779 -5.866 -2.557 1.00 98.62 112 PHE A CA 1
ATOM 892 C C . PHE A 1 112 ? 4.110 -5.109 -3.842 1.00 98.62 112 PHE A C 1
ATOM 894 O O . PHE A 1 112 ? 3.228 -4.453 -4.403 1.00 98.62 112 PHE A O 1
ATOM 901 N N . PRO A 1 113 ? 5.340 -5.223 -4.366 1.00 98.12 113 PRO A N 1
ATOM 902 C CA . PRO A 1 113 ? 5.647 -4.740 -5.697 1.00 98.12 113 PRO A CA 1
ATOM 903 C C . PRO A 1 113 ? 5.296 -5.781 -6.758 1.00 98.12 113 PRO A C 1
ATOM 905 O O . PRO A 1 113 ? 5.470 -6.995 -6.592 1.00 98.12 113 PRO A O 1
ATOM 908 N N . ALA A 1 114 ? 4.843 -5.275 -7.896 1.00 97.25 114 ALA A N 1
ATOM 909 C CA . ALA A 1 114 ? 4.631 -6.032 -9.118 1.00 97.25 114 ALA A CA 1
ATOM 910 C C . ALA A 1 114 ? 5.950 -6.230 -9.881 1.00 97.25 114 ALA A C 1
ATOM 912 O O . ALA A 1 114 ? 6.193 -7.275 -10.487 1.00 97.25 114 ALA A O 1
ATOM 913 N N . ALA A 1 115 ? 6.802 -5.206 -9.878 1.00 96.50 115 ALA A N 1
ATOM 914 C CA . ALA A 1 115 ? 8.036 -5.161 -10.647 1.00 96.50 115 ALA A CA 1
ATOM 915 C C . ALA A 1 115 ? 8.958 -4.046 -10.141 1.00 96.50 115 ALA A C 1
ATOM 917 O O . ALA A 1 115 ? 8.528 -3.184 -9.379 1.00 96.50 115 ALA A O 1
ATOM 918 N N . VAL A 1 116 ? 10.182 -4.015 -10.665 1.00 96.38 116 VAL A N 1
ATOM 919 C CA . VAL A 1 116 ? 10.989 -2.791 -10.724 1.00 96.38 116 VAL A CA 1
ATOM 920 C C . VAL A 1 116 ? 10.597 -1.997 -11.966 1.00 96.38 116 VAL A C 1
ATOM 922 O O . VAL A 1 116 ? 10.688 -2.501 -13.094 1.00 96.38 116 VAL A O 1
ATOM 925 N N . GLU A 1 117 ? 10.154 -0.761 -11.759 1.00 91.69 117 GLU A N 1
ATOM 926 C CA . GLU A 1 117 ? 9.758 0.172 -12.811 1.00 91.69 117 GLU A CA 1
ATOM 927 C C . GLU A 1 117 ? 10.998 0.750 -13.521 1.00 91.69 117 GLU A C 1
ATOM 929 O O . GLU A 1 117 ? 11.949 1.167 -12.860 1.00 91.69 117 GLU A O 1
ATOM 934 N N . PRO A 1 118 ? 11.029 0.770 -14.865 1.00 89.06 118 PRO A N 1
ATOM 935 C CA . PRO A 1 118 ? 12.248 1.057 -15.620 1.00 89.06 118 PRO A CA 1
ATOM 936 C C . PRO A 1 118 ? 12.709 2.522 -15.581 1.00 89.06 118 PRO A C 1
ATOM 938 O O . PRO A 1 118 ? 13.895 2.767 -15.790 1.00 89.06 118 PRO A O 1
ATOM 941 N N . ARG A 1 119 ? 11.823 3.504 -15.355 1.00 87.69 119 ARG A N 1
ATOM 942 C CA . ARG A 1 119 ? 12.194 4.931 -15.377 1.00 87.69 119 ARG A CA 1
ATOM 943 C C . ARG A 1 119 ? 12.892 5.372 -14.097 1.00 87.69 119 ARG A C 1
ATOM 945 O O . ARG A 1 119 ? 13.858 6.123 -14.180 1.00 87.69 119 ARG A O 1
ATOM 952 N N . HIS A 1 120 ? 12.409 4.923 -12.943 1.00 87.94 120 HIS A N 1
ATOM 953 C CA . HIS A 1 120 ? 12.948 5.306 -11.634 1.00 87.94 120 HIS A CA 1
ATOM 954 C C . HIS A 1 120 ? 13.807 4.202 -11.009 1.00 87.94 120 HIS A C 1
ATOM 956 O O . HIS A 1 120 ? 14.492 4.454 -10.023 1.00 87.94 120 HIS A O 1
ATOM 962 N N . ASN A 1 121 ? 13.805 2.997 -11.595 1.00 91.44 121 ASN A N 1
ATOM 963 C CA . ASN A 1 121 ? 14.522 1.822 -11.098 1.00 91.44 121 ASN A CA 1
ATOM 964 C C . ASN A 1 121 ? 14.181 1.508 -9.630 1.00 91.44 121 ASN A C 1
ATOM 966 O O . ASN A 1 121 ? 15.052 1.201 -8.817 1.00 91.44 121 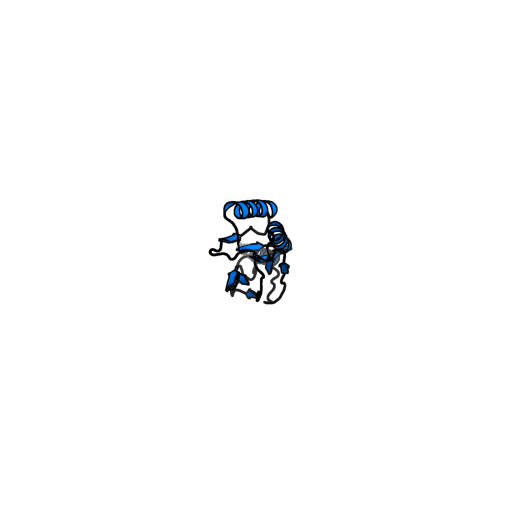ASN A O 1
ATOM 970 N N . GLN A 1 122 ? 12.894 1.615 -9.306 1.00 93.81 122 GLN A N 1
ATOM 971 C CA . GLN A 1 122 ? 12.338 1.372 -7.981 1.00 93.81 122 GLN A CA 1
ATOM 972 C C . GLN A 1 122 ? 11.259 0.301 -8.051 1.00 93.81 122 GLN A C 1
ATOM 974 O O . GLN A 1 122 ? 10.611 0.116 -9.086 1.00 93.81 122 GLN A O 1
ATOM 979 N N . ASP A 1 123 ? 11.068 -0.391 -6.934 1.00 96.56 123 ASP A N 1
ATOM 980 C CA . ASP A 1 123 ? 9.918 -1.259 -6.738 1.00 96.56 123 ASP A CA 1
ATOM 981 C C . ASP A 1 123 ? 8.620 -0.468 -6.944 1.00 96.56 123 ASP A C 1
ATOM 983 O O . ASP A 1 123 ? 8.491 0.673 -6.503 1.00 96.56 123 ASP A O 1
ATOM 987 N N . PHE A 1 124 ? 7.676 -1.073 -7.661 1.00 96.25 124 PHE A N 1
ATOM 988 C CA . PHE A 1 124 ? 6.408 -0.464 -8.035 1.00 96.25 124 PHE A CA 1
ATOM 989 C C . PHE A 1 124 ? 5.257 -1.431 -7.784 1.00 96.25 124 PHE A C 1
ATOM 991 O O . PHE A 1 124 ? 5.251 -2.552 -8.307 1.00 96.25 124 PHE A O 1
ATOM 998 N N . GLY A 1 125 ? 4.255 -1.001 -7.021 1.00 97.12 125 GLY A N 1
ATOM 999 C CA . GLY A 1 125 ? 3.091 -1.826 -6.714 1.00 97.12 125 GLY A CA 1
ATOM 1000 C C . GLY A 1 125 ? 2.075 -1.140 -5.816 1.00 97.12 125 GLY A C 1
ATOM 1001 O O . GLY A 1 125 ? 1.907 0.077 -5.879 1.00 97.12 125 GLY A O 1
ATOM 1002 N N . ASN A 1 126 ? 1.402 -1.942 -4.995 1.00 98.44 126 ASN A N 1
ATOM 1003 C CA . ASN A 1 126 ? 0.260 -1.508 -4.197 1.00 98.44 126 ASN A CA 1
ATOM 1004 C C . ASN A 1 126 ? 0.499 -1.791 -2.713 1.00 98.44 126 ASN A C 1
ATOM 1006 O O . ASN A 1 126 ? 1.089 -2.817 -2.351 1.00 98.44 126 ASN A O 1
ATOM 1010 N N . ALA A 1 127 ? -0.014 -0.916 -1.853 1.00 98.69 127 ALA A N 1
ATOM 1011 C CA . ALA A 1 127 ? 0.020 -1.087 -0.406 1.00 98.69 127 ALA A CA 1
ATOM 1012 C C . ALA A 1 127 ? -1.386 -1.032 0.200 1.00 98.69 127 ALA A C 1
ATOM 1014 O O . ALA A 1 127 ? -2.281 -0.366 -0.324 1.00 98.69 127 ALA A O 1
ATOM 1015 N N . VAL A 1 128 ? -1.549 -1.725 1.323 1.00 98.88 128 VAL A N 1
ATOM 1016 C CA . VAL A 1 128 ? -2.686 -1.586 2.236 1.00 98.88 128 VAL A CA 1
ATOM 1017 C C . VAL A 1 128 ? -2.142 -1.084 3.563 1.00 98.88 128 VAL A C 1
ATOM 1019 O O . VAL A 1 128 ? -1.238 -1.704 4.126 1.00 98.88 128 VAL A O 1
ATOM 1022 N N . LEU A 1 129 ? -2.695 0.023 4.045 1.00 98.75 129 LEU A N 1
ATOM 1023 C CA . LEU A 1 129 ? -2.389 0.627 5.334 1.00 98.75 129 LEU A CA 1
ATOM 1024 C C . LEU A 1 129 ? -3.645 0.585 6.219 1.00 98.75 129 LEU A C 1
ATOM 1026 O O . LEU A 1 129 ? -4.761 0.761 5.726 1.00 98.75 129 LEU A O 1
ATOM 1030 N N . SER A 1 130 ? -3.473 0.335 7.515 1.00 98.06 130 SER A N 1
ATOM 1031 C CA . SER A 1 130 ? -4.574 0.109 8.458 1.00 98.06 130 SER A CA 1
ATOM 1032 C C . SER A 1 130 ? -4.197 0.504 9.883 1.00 98.06 130 SER A C 1
ATOM 1034 O O . SER A 1 130 ? -3.089 0.216 10.336 1.00 98.06 130 SER A O 1
ATOM 1036 N N . ARG A 1 131 ? -5.155 1.066 10.627 1.00 96.31 131 ARG A N 1
ATOM 1037 C CA . ARG A 1 131 ? -5.034 1.285 12.082 1.00 96.31 131 ARG A CA 1
ATOM 1038 C C . ARG A 1 131 ? -5.032 -0.010 12.901 1.00 96.31 131 ARG A C 1
ATOM 1040 O O . ARG A 1 131 ? -4.563 -0.025 14.029 1.00 96.31 131 ARG A O 1
ATOM 1047 N N . TRP A 1 132 ? -5.546 -1.103 12.341 1.00 97.19 132 TRP A N 1
ATOM 1048 C CA . TRP A 1 132 ? -5.595 -2.419 12.987 1.00 97.19 132 TRP A CA 1
ATOM 1049 C C . TRP A 1 132 ? -4.508 -3.363 12.463 1.00 97.19 132 TRP A C 1
ATOM 1051 O O . TRP A 1 132 ? -3.990 -3.138 11.358 1.00 97.19 132 TRP A O 1
ATOM 1061 N N . PRO A 1 133 ? -4.171 -4.434 13.209 1.00 97.00 133 PRO A N 1
ATOM 1062 C CA . PRO A 1 133 ? -3.253 -5.471 12.751 1.00 97.00 133 PRO A CA 1
ATOM 1063 C C . PRO A 1 133 ? -3.644 -6.063 11.392 1.00 97.00 133 PRO A C 1
ATOM 1065 O O . PRO A 1 133 ? -4.823 -6.298 11.106 1.00 97.00 133 PRO A O 1
ATOM 1068 N N . ILE A 1 134 ? -2.626 -6.331 10.572 1.00 98.19 134 ILE A N 1
ATOM 1069 C CA . ILE A 1 134 ? -2.756 -6.932 9.243 1.00 98.19 134 ILE A CA 1
ATOM 1070 C C . ILE A 1 134 ? -2.306 -8.392 9.307 1.00 98.19 134 ILE A C 1
ATOM 1072 O O . ILE A 1 134 ? -1.248 -8.707 9.847 1.00 98.19 134 ILE A O 1
ATOM 1076 N N . SER A 1 135 ? -3.096 -9.284 8.717 1.00 97.81 135 SER A N 1
ATOM 1077 C CA . SER A 1 135 ? -2.809 -10.716 8.601 1.00 97.81 135 SER A CA 1
ATOM 1078 C C . SER A 1 135 ? -3.212 -11.250 7.222 1.00 97.81 135 SER A C 1
ATOM 1080 O O . SER A 1 135 ? -3.882 -10.554 6.456 1.00 97.81 135 SER A O 1
ATOM 1082 N N . ASP A 1 136 ? -2.788 -12.480 6.901 1.00 97.69 136 ASP A N 1
ATOM 1083 C CA . ASP A 1 136 ? -3.145 -13.194 5.660 1.00 97.69 136 ASP A CA 1
ATOM 1084 C C . ASP A 1 136 ? -3.016 -12.314 4.396 1.00 97.69 136 ASP A C 1
ATOM 1086 O O . ASP A 1 136 ? -3.924 -12.201 3.567 1.00 97.69 136 ASP A O 1
ATOM 1090 N N . SER A 1 137 ? -1.887 -11.611 4.291 1.00 98.31 137 SER A N 1
ATOM 1091 C CA . SER A 1 137 ? -1.605 -10.719 3.174 1.00 98.31 137 SER A CA 1
ATOM 1092 C C . SER A 1 137 ? -1.048 -11.490 1.979 1.00 98.31 137 SER A C 1
ATOM 1094 O O . SER A 1 137 ? -0.291 -12.449 2.134 1.00 98.31 137 SER A O 1
ATOM 1096 N N . GLN A 1 138 ? -1.457 -11.108 0.767 1.00 98.25 138 GLN A N 1
ATOM 1097 C CA . GLN A 1 138 ? -1.124 -11.851 -0.453 1.00 98.25 138 GLN A CA 1
ATOM 1098 C C . GLN A 1 138 ? -0.925 -10.920 -1.652 1.00 98.25 138 GLN A C 1
ATOM 1100 O O . GLN A 1 138 ? -1.692 -9.973 -1.850 1.00 98.25 138 GLN A O 1
ATOM 1105 N N . LYS A 1 139 ? 0.049 -1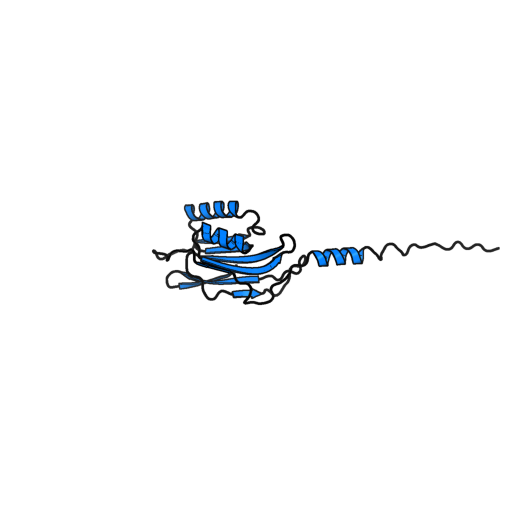1.253 -2.509 1.00 98.44 139 LYS A N 1
ATOM 1106 C CA . LYS A 1 139 ? 0.179 -10.683 -3.856 1.00 98.44 139 LYS A CA 1
ATOM 1107 C C . LYS A 1 139 ? -0.677 -11.487 -4.826 1.00 98.44 139 LYS A C 1
ATOM 1109 O O . LYS A 1 139 ? -0.368 -12.637 -5.142 1.00 98.44 139 LYS A O 1
ATOM 1114 N N . LEU A 1 140 ? -1.727 -10.872 -5.352 1.00 98.00 140 LEU A N 1
ATOM 1115 C CA . LEU A 1 140 ? -2.571 -11.485 -6.372 1.00 98.00 140 LEU A CA 1
ATOM 1116 C C . LEU A 1 140 ? -2.105 -11.048 -7.753 1.00 98.00 140 LEU A C 1
ATOM 1118 O O . LEU A 1 140 ? -2.309 -9.902 -8.138 1.00 98.00 140 LEU A O 1
ATOM 1122 N N . ILE A 1 141 ? -1.484 -11.952 -8.507 1.00 97.38 141 ILE A N 1
ATOM 1123 C CA . ILE A 1 141 ? -1.005 -11.658 -9.862 1.00 97.38 141 ILE A CA 1
ATOM 1124 C C . ILE A 1 141 ? -2.183 -11.669 -10.837 1.00 97.38 141 ILE A C 1
ATOM 1126 O O . ILE A 1 141 ? -2.885 -12.669 -10.981 1.00 97.38 141 ILE A O 1
ATOM 1130 N N . LEU A 1 142 ? -2.384 -10.552 -11.533 1.00 96.19 142 LEU A N 1
ATOM 1131 C CA . LEU A 1 142 ? -3.455 -10.379 -12.508 1.00 96.19 142 LEU A CA 1
ATOM 1132 C C . LEU A 1 142 ? -3.029 -10.902 -13.895 1.00 96.19 142 LEU A C 1
ATOM 1134 O O . LEU A 1 142 ? -1.851 -10.827 -14.258 1.00 96.19 142 LEU A O 1
ATOM 1138 N N . PRO A 1 143 ? -3.974 -11.392 -14.721 1.00 94.38 143 PRO A N 1
ATOM 1139 C CA . PRO A 1 143 ? -3.666 -12.178 -15.924 1.00 94.38 143 PRO A CA 1
ATOM 1140 C C . PRO A 1 143 ? -2.981 -11.398 -17.056 1.00 94.38 143 PRO A C 1
ATOM 1142 O O . PRO A 1 143 ? -2.447 -11.999 -17.991 1.00 94.38 143 PRO A O 1
ATOM 1145 N N . HIS A 1 144 ? -2.992 -10.063 -17.016 1.00 91.69 144 HIS A N 1
ATOM 1146 C CA . HIS A 1 144 ? -2.528 -9.231 -18.123 1.00 91.69 144 HIS A CA 1
ATOM 1147 C C . HIS A 1 144 ? -1.391 -8.294 -17.720 1.00 91.69 144 HIS A C 1
ATOM 1149 O O . HIS A 1 144 ? -1.466 -7.571 -16.726 1.00 91.69 144 HIS A O 1
ATOM 1155 N N . LYS A 1 145 ? -0.355 -8.266 -18.565 1.00 92.31 145 LYS A N 1
ATOM 1156 C CA . LYS A 1 145 ? 0.765 -7.323 -18.474 1.00 92.31 145 LYS A CA 1
ATOM 1157 C C . LYS A 1 145 ? 0.403 -5.984 -19.113 1.00 92.31 145 LYS A C 1
ATOM 1159 O O . LYS A 1 145 ? -0.390 -5.930 -20.055 1.00 92.31 145 LYS A O 1
ATOM 1164 N N . SER A 1 146 ? 1.035 -4.908 -18.653 1.00 87.69 146 SER A N 1
ATOM 1165 C CA . SER A 1 146 ? 0.959 -3.601 -19.303 1.00 87.69 146 SER A CA 1
ATOM 1166 C C . SER A 1 146 ? 1.454 -3.696 -20.755 1.00 87.69 146 SER A C 1
ATOM 1168 O O . SER A 1 146 ? 2.411 -4.409 -21.070 1.00 87.69 146 SER A O 1
ATOM 1170 N N . LEU A 1 147 ? 0.804 -2.967 -21.664 1.00 85.56 147 LEU A N 1
ATOM 1171 C CA . LEU A 1 147 ? 1.172 -2.979 -23.085 1.00 85.56 147 LEU A CA 1
ATOM 1172 C C . LEU A 1 147 ? 2.511 -2.273 -23.351 1.00 85.56 147 LEU A C 1
ATOM 1174 O O . LEU A 1 147 ? 3.235 -2.655 -24.270 1.00 85.56 147 LEU A O 1
ATOM 1178 N N . ASN A 1 148 ? 2.833 -1.259 -22.543 1.00 82.69 148 ASN A N 1
ATOM 1179 C CA . ASN A 1 148 ? 3.989 -0.391 -22.762 1.00 82.69 148 ASN A CA 1
ATOM 1180 C C . ASN A 1 148 ? 5.258 -0.933 -22.100 1.00 82.69 148 ASN A C 1
ATOM 1182 O O . ASN A 1 148 ? 6.273 -1.067 -22.772 1.00 82.69 148 ASN A O 1
ATOM 1186 N N . SER A 1 149 ? 5.189 -1.272 -20.810 1.00 86.25 149 SER A N 1
ATOM 1187 C CA . SER A 1 149 ? 6.349 -1.712 -20.021 1.00 86.25 149 SER A CA 1
ATOM 1188 C C . SER A 1 149 ? 6.414 -3.223 -19.807 1.00 86.25 149 SER A C 1
ATOM 1190 O O . SER A 1 149 ? 7.348 -3.706 -19.174 1.00 86.25 149 SER A O 1
ATOM 1192 N N . ARG A 1 150 ? 5.428 -3.992 -20.302 1.00 92.38 150 ARG A N 1
ATOM 1193 C CA . ARG A 1 150 ? 5.316 -5.449 -20.073 1.00 92.38 150 ARG A CA 1
ATOM 1194 C C . ARG A 1 150 ? 5.308 -5.820 -18.583 1.00 92.38 150 ARG A C 1
ATOM 1196 O O . ARG A 1 150 ? 5.618 -6.958 -18.224 1.00 92.38 150 ARG A O 1
ATOM 1203 N N . MET A 1 151 ? 4.928 -4.867 -17.738 1.00 93.88 151 MET A N 1
ATOM 1204 C CA . MET A 1 151 ? 4.864 -5.001 -16.291 1.00 93.88 151 MET A CA 1
ATOM 1205 C C . MET A 1 151 ? 3.642 -5.833 -15.907 1.00 93.88 151 MET A C 1
ATOM 1207 O O . MET A 1 151 ? 2.555 -5.589 -16.433 1.00 93.88 151 MET A O 1
ATOM 1211 N N . ILE A 1 152 ? 3.799 -6.821 -15.030 1.00 95.38 152 ILE A N 1
ATOM 1212 C CA . ILE A 1 152 ? 2.667 -7.543 -14.451 1.00 95.38 152 ILE A CA 1
ATOM 1213 C C . ILE A 1 152 ? 1.833 -6.575 -13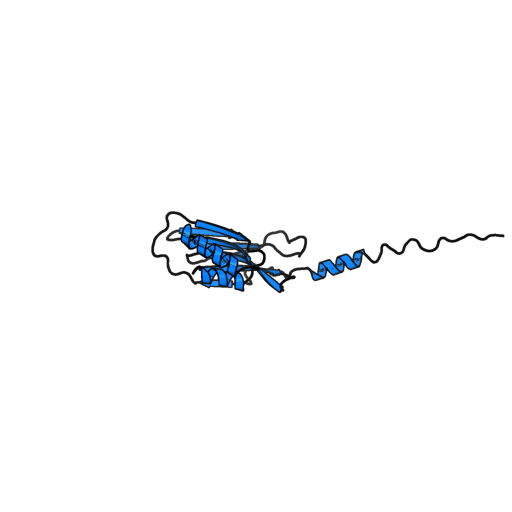.618 1.00 95.38 152 ILE A C 1
ATOM 1215 O O . ILE A 1 152 ? 2.334 -5.576 -13.108 1.00 95.38 152 ILE A O 1
ATOM 1219 N N . ARG A 1 153 ? 0.543 -6.862 -13.503 1.00 95.50 153 ARG A N 1
ATOM 1220 C CA . ARG A 1 153 ? -0.332 -6.151 -12.579 1.00 95.50 153 ARG A CA 1
ATOM 1221 C C . ARG A 1 153 ? -0.620 -7.062 -11.408 1.00 95.50 153 ARG A C 1
ATOM 1223 O O . ARG A 1 153 ? -0.701 -8.277 -11.587 1.00 95.50 153 ARG A O 1
ATOM 1230 N N . ILE A 1 154 ? -0.773 -6.468 -10.240 1.00 97.75 154 ILE A N 1
ATOM 1231 C CA . ILE A 1 154 ? -1.119 -7.187 -9.024 1.00 97.75 154 ILE A CA 1
ATOM 1232 C C . ILE A 1 154 ? -2.260 -6.465 -8.314 1.00 97.75 154 ILE A C 1
ATOM 1234 O O . ILE A 1 154 ? -2.510 -5.296 -8.602 1.00 97.75 154 ILE A O 1
ATOM 1238 N N . ALA A 1 155 ? -2.907 -7.165 -7.391 1.00 98.19 155 ALA A N 1
ATOM 1239 C CA . ALA A 1 155 ? -3.622 -6.560 -6.279 1.00 98.19 155 ALA A CA 1
ATOM 1240 C C . ALA A 1 155 ? -2.974 -7.023 -4.969 1.00 98.19 155 ALA A C 1
ATOM 1242 O O . ALA A 1 155 ? -2.574 -8.187 -4.848 1.00 98.19 155 ALA A O 1
ATOM 1243 N N . THR A 1 156 ? -2.882 -6.130 -3.993 1.00 98.62 156 THR A N 1
ATOM 1244 C CA . THR A 1 156 ? -2.469 -6.455 -2.627 1.00 98.62 156 THR A CA 1
ATOM 1245 C C . THR A 1 156 ? -3.711 -6.798 -1.825 1.00 98.62 156 THR A C 1
ATOM 1247 O O . THR A 1 156 ? -4.539 -5.927 -1.572 1.00 98.62 156 THR A O 1
ATOM 1250 N N . ARG A 1 157 ? -3.844 -8.062 -1.420 1.00 98.62 157 ARG A N 1
ATOM 1251 C CA . ARG A 1 157 ? -4.890 -8.516 -0.498 1.00 98.62 157 ARG A CA 1
ATOM 1252 C C . ARG A 1 157 ? -4.375 -8.456 0.936 1.00 98.62 157 ARG A C 1
ATOM 1254 O O . ARG A 1 157 ? -3.223 -8.811 1.183 1.00 98.62 157 ARG A O 1
ATOM 1261 N N . ALA A 1 158 ? -5.238 -8.085 1.875 1.00 98.62 158 ALA A N 1
ATOM 1262 C CA . ALA A 1 158 ? -4.952 -8.123 3.306 1.00 98.62 158 ALA A CA 1
ATOM 1263 C C . ALA A 1 158 ? -6.219 -8.406 4.123 1.00 98.62 158 ALA A C 1
ATOM 1265 O O . ALA A 1 158 ? -7.313 -7.996 3.729 1.00 98.62 158 ALA A O 1
ATOM 1266 N N . THR A 1 159 ? -6.060 -9.067 5.270 1.00 98.75 159 THR A N 1
ATOM 1267 C CA . THR A 1 159 ? -7.112 -9.225 6.281 1.00 98.75 159 THR A CA 1
ATOM 1268 C C . THR A 1 159 ? -6.804 -8.334 7.481 1.00 98.75 159 THR A C 1
ATOM 1270 O O . THR A 1 159 ? -5.745 -8.457 8.096 1.00 98.75 159 THR A O 1
ATOM 1273 N N . LEU A 1 160 ? -7.733 -7.443 7.813 1.00 97.88 160 LEU A N 1
ATOM 1274 C CA . LEU A 1 160 ? -7.638 -6.472 8.899 1.00 97.88 160 LEU A CA 1
ATOM 1275 C C . LEU A 1 160 ? -8.467 -6.947 10.095 1.00 97.88 160 LEU A C 1
ATOM 1277 O O . LEU A 1 160 ? -9.629 -7.329 9.925 1.00 97.88 160 LEU A O 1
ATOM 1281 N N . ALA A 1 161 ? -7.888 -6.910 11.293 1.00 95.56 161 ALA A N 1
ATOM 1282 C CA . ALA A 1 161 ? -8.575 -7.255 12.538 1.00 95.56 161 ALA A CA 1
ATOM 1283 C C . ALA A 1 161 ? -9.287 -6.027 13.134 1.00 95.56 161 ALA A C 1
ATOM 1285 O O . ALA A 1 161 ? -8.813 -5.440 14.101 1.00 95.56 161 ALA A O 1
ATOM 1286 N N . VAL A 1 162 ? -10.401 -5.615 12.523 1.00 95.06 162 VAL A N 1
ATOM 1287 C CA . VAL A 1 162 ? -11.191 -4.455 12.962 1.00 95.06 162 VAL A CA 1
ATOM 1288 C C . VAL A 1 162 ? -12.078 -4.858 14.137 1.00 95.06 162 VAL A C 1
ATOM 1290 O O . VAL A 1 162 ? -13.117 -5.500 13.961 1.00 95.06 162 VAL A O 1
ATOM 1293 N N . ASP A 1 163 ? -11.663 -4.487 15.343 1.00 89.31 163 ASP A N 1
ATOM 1294 C CA . ASP A 1 163 ? -12.285 -4.884 16.608 1.00 89.31 163 ASP A CA 1
ATOM 1295 C C . ASP A 1 163 ? -12.411 -6.419 16.717 1.00 89.31 163 ASP A C 1
ATOM 1297 O O . ASP A 1 163 ? -11.417 -7.136 16.795 1.00 89.31 163 ASP A O 1
ATOM 1301 N N . SER A 1 164 ? -13.637 -6.952 16.686 1.00 88.06 164 SER A N 1
ATOM 1302 C CA . SER A 1 164 ? -13.930 -8.396 16.700 1.00 88.06 164 SER A CA 1
ATOM 1303 C C . SER A 1 164 ? -14.208 -8.984 15.309 1.00 88.06 164 SER A C 1
ATOM 1305 O O . SER A 1 164 ? -14.650 -10.130 15.194 1.00 88.06 164 SER A O 1
ATOM 1307 N N . ARG A 1 165 ? -13.992 -8.210 14.238 1.00 93.88 165 ARG A N 1
ATOM 1308 C CA . ARG A 1 165 ? -14.348 -8.572 12.860 1.00 93.88 165 ARG A CA 1
ATOM 1309 C C . ARG A 1 165 ? -13.102 -8.673 11.987 1.00 93.88 165 ARG A C 1
ATOM 1311 O O . ARG A 1 165 ? -12.220 -7.823 12.027 1.00 93.88 165 ARG A O 1
ATOM 1318 N N . ALA A 1 166 ? -13.072 -9.690 11.133 1.00 96.81 166 ALA A N 1
ATOM 1319 C CA . ALA A 1 166 ? -12.076 -9.801 10.075 1.00 96.81 166 ALA A CA 1
ATOM 1320 C C . ALA A 1 166 ? -12.608 -9.137 8.798 1.00 96.81 166 ALA A C 1
ATOM 1322 O O . ALA A 1 166 ? -13.651 -9.541 8.280 1.00 96.81 166 ALA A O 1
ATOM 1323 N N . ILE A 1 167 ? -11.893 -8.135 8.285 1.00 97.62 167 ILE A N 1
ATOM 1324 C CA . ILE A 1 167 ? -12.256 -7.425 7.053 1.00 97.62 167 ILE A CA 1
ATOM 1325 C C . ILE A 1 167 ? -11.187 -7.671 5.997 1.00 97.62 167 ILE A C 1
ATOM 1327 O O . ILE A 1 167 ? -10.015 -7.384 6.215 1.00 97.62 167 ILE A O 1
ATOM 1331 N N . VAL A 1 168 ? -11.591 -8.193 4.840 1.00 98.56 168 VAL A N 1
ATOM 1332 C CA . VAL A 1 168 ? -10.685 -8.425 3.710 1.00 98.56 168 VAL A CA 1
ATOM 1333 C C . VAL A 1 168 ? -10.727 -7.227 2.772 1.00 98.56 168 VAL A C 1
ATOM 1335 O O . VAL A 1 168 ? -11.802 -6.824 2.328 1.00 98.56 168 VAL A O 1
ATOM 1338 N N . VAL A 1 169 ? -9.557 -6.693 2.436 1.00 98.62 169 VAL A N 1
ATOM 1339 C CA . VAL A 1 169 ? -9.399 -5.548 1.533 1.00 98.62 169 VAL A CA 1
ATOM 1340 C C . VAL A 1 169 ? -8.425 -5.859 0.402 1.00 98.62 169 VAL A C 1
ATOM 1342 O O . VAL A 1 169 ? -7.598 -6.770 0.505 1.00 98.62 169 VAL A O 1
ATOM 1345 N N . TYR A 1 170 ? -8.541 -5.085 -0.678 1.00 98.56 170 TYR A N 1
ATOM 1346 C CA . TYR A 1 170 ? -7.716 -5.190 -1.875 1.00 98.56 170 TYR A CA 1
ATOM 1347 C C . TYR A 1 170 ? -7.293 -3.791 -2.324 1.00 98.56 170 TYR A C 1
ATOM 1349 O O . TYR A 1 170 ? -8.147 -2.911 -2.417 1.00 98.56 170 TYR A O 1
ATOM 1357 N N . SER A 1 171 ? -6.006 -3.611 -2.619 1.00 97.19 171 SER A N 1
ATOM 1358 C CA . SER A 1 171 ? -5.451 -2.418 -3.275 1.00 97.19 171 SER A CA 1
ATOM 1359 C C . SER A 1 171 ? -4.880 -2.769 -4.640 1.00 97.19 171 SER A C 1
ATOM 1361 O O . SER A 1 171 ? -4.106 -3.755 -4.718 1.00 97.19 171 SER A O 1
#

pLDDT: mean 88.03, std 16.61, range [42.5, 98.88]

Secondary structure (DSSP, 8-state):
-----PPP----SSSSHHHHHHHHHHTT--EE---TT-S-EEE--PPPPSS--SS--EEEEE-TTTTTHHHHHHHHHHHHHHH--SEEEEEEE-HHHHHHHHHHTT-EEEEEEEEEETTTTEEEEEEEEESS-EEEEEEEE-S---TTT----EEEEEEEEETTEEEEEE-

=== Feature glossary ===
The features interleaved in this record are:

— What the protein is —

Sequence gives the chain of amino acids in standard one-letter code (A=alanine, C=cysteine, …, Y=tyrosine), read N→C. It is the only feature that is directly encoded by the gene; all structural features are derived from the folded form of this sequence.

Database cross-references. InterPro integrates a dozen domain/family signature databases into unified entries with residue-range hits. GO terms attach function/process/location labels with evidence codes. CATH codes position the fold in a four-level structural taxonomy. Organism is the NCBI-taxonomy species name.

— Where its atoms are —

Atomic coordinates in PDBx/mmCIF format — the same representation the Protein Data Bank distributes. Each line of the _atom_site loop places one backbone atom in Cartesian space (units: ångströms, origin: arbitrary).

The six renders are orthographic views along the three Cartesian axes in both directions. Representation (cartoon, sticks, or surface) and color scheme (sequence-rainbow or by-chain) vary across proteins so the training set covers all the common visualization conventions.

— Local backbone conformation —

Eight-state secondary structure (DSSP): H is the canonical α-helix, G the tighter 3₁₀-helix, I the wider π-helix; E/B are β-structure, T and S are turns and bends, and '-' is everything else. DSSP derives these from the pattern of main-chain N–H···O=C hydrogen bonds, not from the sequence.

P-SEA three-state annotation labels each residue as helix, strand, or coil based purely on the geometry of the Cα trace. It serves as a fallback when the full backbone (and thus DSSP) is unavailable.

The φ/ψ torsion pair specifies the backbone conformation at each residue. φ rotates about the N–Cα bond, ψ about the Cα–C bond. Steric clashes forbid most of the (φ, ψ) plane — the allowed regions (α-helix basin, β-sheet basin, left-handed helix) are the Ramachandran-allowed regions.

— Global shape and packing —

The geometric summary reports three shape descriptors. Rg (radius of gyration) measures how spread out the Cα atoms are about their centre of mass; compact globular proteins have small Rg, elongated or unfolded ones large. Cα contacts (<8 Å, |i−j|>4) count long-range residue pairs in spatial proximity — high for tightly packed folds, near zero for rods or random coil. The bounding-box extents give the protein's footprint along x, y, z in Å.

Solvent-accessible surface area (SASA) is the area in Å² traced out by the centre of a 1.4 Å probe sphere (a water molecule) rolled over the protein's van der Waals surface (Shrake–Rupley / Lee–Richards construction). Buried residues have near-zero SASA; fully exposed residues can exceed 200 Å². The total SASA scales roughly with the number of surface residues.

The contact map is a binary N×N matrix image: pixel (i, j) is dark where Cα_i and Cα_j are within 8 Å and |i−j|>4. Because the |i−j|>4 filter removes local helical contacts, off-diagonal stripes parallel to the main diagonal indicate parallel β-sheets; stripes perpendicular to it indicate antiparallel β-sheets. The Ramachandran plot scatters every residue's (φ, ψ) pair against the sterically allowed regions. The PAE heatmap renders the predicted-aligned-error matrix.

— Structural neighborhood —

3Di is Foldseek's structural alphabet. Each residue is assigned one of twenty discrete states based on how its Cα sits relative to its spatial (not sequential) neighbors. Aligning 3Di strings finds structural homologs roughly as well as full 3D superposition, but orders of magnitude faster.

Nearest PDB neighbors are the top structural matches found by Foldseek when searching this structure against the entire Protein Data Bank. Each hit reports a TM-score (0 to 1; >0.5 almost always implies the same fold) and an E-value. These are *structural* homologs — they may share no detectable sequence similarity.

— Confidence and disorder —

For AlphaFold models, the B-factor field carries pLDDT — the model's own estimate of local accuracy on a 0–100 scale. Regions with pLDDT<50 should be treated as essentially unmodeled; they often correspond to intrinsically disordered segments.

Crystallographic B-factors measure how much each atom's electron density is smeared out, in Å². They rise in mobile loops and surface residues and fall in the buried interior. In AlphaFold models this column is repurposed to hold pLDDT instead.

Predicted aligned error is AlphaFold's pairwise confidence. Unlike pLDDT (per-residue), PAE is per-residue-pair and captures whether two parts of the structure are correctly placed relative to each other. Units are ångströms of expected positional error.